Protein AF-G9KEK4-F1 (afdb_monomer_lite)

Secondary structure (DSSP, 8-state):
-HHHHHHHHHSS-TT-----HHHHHHHHHHH----SS-S-SS--HHHHHHHHHHHHHHHGGGHHHHHHHHHHHHTTS-----PPPP--------

Sequence (94 aa):
KVADCICLMALDKPQAVPVDVHMWQIAQRDYSWHPTTSQAKGPSPQANKELGNFFRSLWGPYAGWAQAVLFSADLRQPHRAREPPAKRRRSTDP

Organism: Mustela putorius furo (NCBI:txid9669)

Radius of gyration: 17.53 Å; chains: 1; bounding box: 49×29×49 Å

Structure (mmCIF, N/CA/C/O backbone):
data_AF-G9KEK4-F1
#
_entry.id   AF-G9KEK4-F1
#
loop_
_atom_site.group_PDB
_atom_site.id
_atom_site.type_symbol
_atom_site.label_atom_id
_atom_site.label_alt_id
_atom_site.label_comp_id
_atom_site.label_asym_id
_atom_site.label_entity_id
_atom_site.label_seq_id
_atom_site.pdbx_PDB_ins_code
_atom_site.Cartn_x
_atom_site.Cartn_y
_atom_site.Cartn_z
_atom_site.occupancy
_atom_site.B_iso_or_equiv
_atom_site.auth_seq_id
_atom_site.auth_comp_id
_atom_site.auth_asym_id
_atom_site.auth_atom_id
_atom_site.pdbx_PDB_model_num
ATOM 1 N N . LYS A 1 1 ? 6.734 5.176 1.046 1.00 90.62 1 LYS A N 1
ATOM 2 C CA . LYS A 1 1 ? 5.602 5.434 0.123 1.00 90.62 1 LYS A CA 1
ATOM 3 C C . LYS A 1 1 ? 6.050 5.554 -1.331 1.00 90.62 1 LYS A C 1
ATOM 5 O O . LYS A 1 1 ? 5.839 4.602 -2.057 1.00 90.62 1 LYS A O 1
ATOM 10 N N . VAL A 1 2 ? 6.642 6.673 -1.783 1.00 97.12 2 VAL A N 1
ATOM 11 C CA . VAL A 1 2 ? 6.968 6.848 -3.222 1.00 97.12 2 VAL A CA 1
ATOM 12 C C . VAL A 1 2 ? 7.942 5.774 -3.716 1.00 97.12 2 VAL A C 1
ATOM 14 O O . VAL A 1 2 ? 7.705 5.173 -4.755 1.00 97.12 2 VAL A O 1
ATOM 17 N N . ALA A 1 3 ? 8.971 5.455 -2.928 1.00 97.81 3 ALA A N 1
ATOM 18 C CA . ALA A 1 3 ? 9.870 4.343 -3.236 1.00 97.81 3 ALA A CA 1
ATOM 19 C C . ALA A 1 3 ? 9.122 3.001 -3.374 1.00 97.81 3 ALA A C 1
ATOM 21 O O . ALA A 1 3 ? 9.377 2.258 -4.312 1.00 97.81 3 ALA A O 1
ATOM 22 N N . ASP A 1 4 ? 8.149 2.719 -2.500 1.00 97.12 4 ASP A N 1
ATOM 23 C CA . ASP A 1 4 ? 7.345 1.491 -2.572 1.00 97.12 4 ASP A CA 1
ATOM 24 C C . ASP A 1 4 ? 6.470 1.449 -3.831 1.00 97.12 4 ASP A C 1
ATOM 26 O O . ASP A 1 4 ? 6.334 0.394 -4.439 1.00 97.12 4 ASP A O 1
ATOM 30 N N . CYS A 1 5 ? 5.913 2.592 -4.252 1.00 97.50 5 CYS A N 1
ATOM 31 C CA . CYS A 1 5 ? 5.185 2.714 -5.517 1.00 97.50 5 CYS A CA 1
ATOM 32 C C . CYS A 1 5 ? 6.077 2.345 -6.709 1.00 97.50 5 CYS A C 1
ATOM 34 O O . CYS A 1 5 ? 5.655 1.582 -7.573 1.00 97.50 5 CYS A O 1
ATOM 36 N N . ILE A 1 6 ? 7.310 2.861 -6.738 1.00 98.31 6 ILE A N 1
ATOM 37 C CA . ILE A 1 6 ? 8.284 2.562 -7.797 1.00 98.31 6 ILE A CA 1
ATOM 38 C C . ILE A 1 6 ? 8.639 1.071 -7.777 1.00 98.31 6 ILE A C 1
ATOM 40 O O . ILE A 1 6 ? 8.595 0.415 -8.815 1.00 98.31 6 ILE A O 1
ATOM 44 N N . CYS A 1 7 ? 8.919 0.514 -6.596 1.00 98.19 7 CYS A N 1
ATOM 45 C CA . CYS A 1 7 ? 9.187 -0.913 -6.434 1.00 98.19 7 CYS A CA 1
ATOM 46 C C . CYS A 1 7 ? 8.043 -1.783 -6.979 1.00 98.19 7 CYS A C 1
ATOM 48 O O . CYS A 1 7 ? 8.294 -2.723 -7.732 1.00 98.19 7 CYS A O 1
ATOM 50 N N . LEU A 1 8 ? 6.801 -1.447 -6.620 1.00 97.81 8 LEU A N 1
ATOM 51 C CA . LEU A 1 8 ? 5.608 -2.195 -7.008 1.00 97.81 8 LEU A CA 1
ATOM 52 C C . LEU A 1 8 ? 5.325 -2.125 -8.511 1.00 97.81 8 LEU A C 1
ATOM 54 O O . LEU A 1 8 ? 5.020 -3.144 -9.123 1.00 97.81 8 LEU A O 1
ATOM 58 N N . MET A 1 9 ? 5.384 -0.925 -9.090 1.00 97.69 9 MET A N 1
ATOM 59 C CA . MET A 1 9 ? 4.887 -0.676 -10.447 1.00 97.69 9 MET A CA 1
ATOM 60 C C . MET A 1 9 ? 5.964 -0.768 -11.531 1.00 97.69 9 MET A C 1
ATOM 62 O O . MET A 1 9 ? 5.608 -0.884 -12.698 1.00 97.69 9 MET A O 1
ATOM 66 N N . ALA A 1 10 ? 7.253 -0.687 -11.176 1.00 98.06 10 ALA A N 1
ATOM 67 C CA . ALA A 1 10 ? 8.329 -0.549 -12.161 1.00 98.06 10 ALA A CA 1
ATOM 68 C C . ALA A 1 10 ? 9.575 -1.421 -11.918 1.00 98.06 10 ALA A C 1
ATOM 70 O O . ALA A 1 10 ? 10.437 -1.454 -12.790 1.00 98.06 10 ALA A O 1
ATOM 71 N N . LEU A 1 11 ? 9.714 -2.101 -10.769 1.00 98.38 11 LEU A N 1
ATOM 72 C CA . LEU A 1 11 ? 10.931 -2.867 -10.424 1.00 98.38 11 LEU A CA 1
ATOM 73 C C . LEU A 1 11 ? 10.663 -4.339 -10.059 1.00 98.38 11 LEU A C 1
ATOM 75 O O . LEU A 1 11 ? 11.453 -4.951 -9.331 1.00 98.38 11 LEU A O 1
ATOM 79 N N . ASP A 1 12 ? 9.538 -4.894 -10.514 1.00 98.12 12 ASP A N 1
ATOM 80 C CA . ASP A 1 12 ? 9.141 -6.290 -10.284 1.00 98.12 12 ASP A CA 1
ATOM 81 C C . ASP A 1 12 ? 9.160 -6.698 -8.801 1.00 98.12 12 ASP A C 1
ATOM 83 O O . ASP A 1 12 ? 9.638 -7.775 -8.429 1.00 98.12 12 ASP A O 1
ATOM 87 N N . LYS A 1 13 ? 8.664 -5.817 -7.920 1.00 98.19 13 LYS A N 1
ATOM 88 C CA . LYS A 1 13 ? 8.479 -6.103 -6.486 1.00 98.19 13 LYS A CA 1
ATOM 89 C C . LYS A 1 13 ? 6.986 -6.186 -6.143 1.00 98.19 13 LYS A C 1
ATOM 91 O O . LYS A 1 13 ? 6.467 -5.277 -5.490 1.00 98.19 13 LYS A O 1
ATOM 96 N N . PRO A 1 14 ? 6.273 -7.262 -6.534 1.00 97.88 14 PRO A N 1
ATOM 97 C CA . PRO A 1 14 ? 4.830 -7.393 -6.304 1.00 97.88 14 PRO A CA 1
ATOM 98 C C . PRO A 1 14 ? 4.440 -7.420 -4.815 1.00 97.88 14 PRO A C 1
ATOM 100 O O . PRO A 1 14 ? 3.286 -7.175 -4.468 1.00 97.88 14 PRO A O 1
ATOM 103 N N . GLN A 1 15 ? 5.399 -7.657 -3.918 1.00 98.12 15 GLN A N 1
ATOM 104 C CA . GLN A 1 15 ? 5.213 -7.606 -2.471 1.00 98.12 15 GLN A CA 1
ATOM 105 C C . GLN A 1 15 ? 5.309 -6.188 -1.886 1.00 98.12 15 GLN A C 1
ATOM 107 O O . GLN A 1 15 ? 5.020 -6.005 -0.705 1.00 98.12 15 GLN A O 1
ATOM 112 N N . ALA A 1 16 ? 5.768 -5.187 -2.644 1.00 98.38 16 ALA A N 1
ATOM 113 C CA . ALA A 1 16 ? 5.878 -3.819 -2.146 1.00 98.38 16 ALA A CA 1
ATOM 114 C C . ALA A 1 16 ? 4.479 -3.232 -1.903 1.00 98.38 16 ALA A C 1
ATOM 116 O O . ALA A 1 16 ? 3.641 -3.220 -2.798 1.00 98.38 16 ALA A O 1
ATOM 117 N N . VAL A 1 17 ? 4.225 -2.741 -0.685 1.00 98.25 17 VAL A N 1
ATOM 118 C CA . VAL A 1 17 ? 2.929 -2.170 -0.281 1.00 98.25 17 VAL A CA 1
ATOM 119 C C . VAL A 1 17 ? 3.124 -0.684 0.029 1.00 98.25 17 VAL A C 1
ATOM 121 O O . VAL A 1 17 ? 3.665 -0.354 1.089 1.00 98.25 17 VAL A O 1
ATOM 124 N N . PRO A 1 18 ? 2.708 0.234 -0.862 1.00 97.69 18 PRO A N 1
ATOM 125 C CA . PRO A 1 18 ? 2.807 1.664 -0.611 1.00 97.69 18 PRO A CA 1
ATOM 126 C C . PRO A 1 18 ? 1.822 2.098 0.478 1.00 97.69 18 PRO A C 1
ATOM 128 O O . PRO A 1 18 ? 0.624 2.223 0.246 1.00 97.69 18 PRO A O 1
AT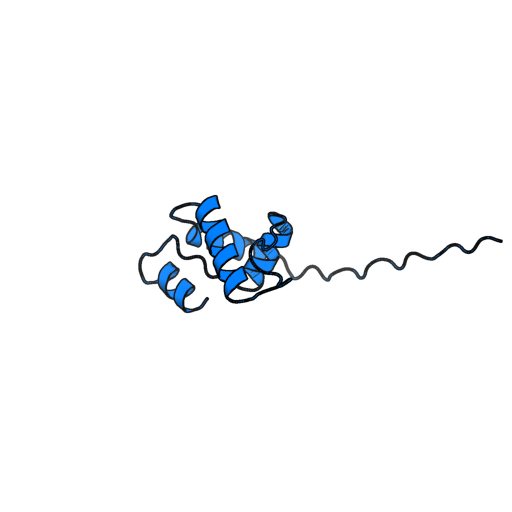OM 131 N N . VAL A 1 19 ? 2.329 2.351 1.685 1.00 96.69 19 VAL A N 1
ATOM 132 C CA . VAL A 1 19 ? 1.484 2.784 2.806 1.00 96.69 19 VAL A CA 1
ATOM 133 C C . VAL A 1 19 ? 1.253 4.292 2.769 1.00 96.69 19 VAL A C 1
ATOM 135 O O . VAL A 1 19 ? 2.199 5.087 2.778 1.00 96.69 19 VAL A O 1
ATOM 138 N N . ASP A 1 20 ? -0.020 4.680 2.758 1.00 93.00 20 ASP A N 1
ATOM 139 C CA . ASP A 1 20 ? -0.494 6.057 2.808 1.00 93.00 20 ASP A CA 1
ATOM 140 C C . ASP A 1 20 ? -1.783 6.207 3.619 1.00 93.00 20 ASP A C 1
ATOM 142 O O . ASP A 1 20 ? -2.269 5.248 4.211 1.00 93.00 20 ASP A O 1
ATOM 146 N N . VAL A 1 21 ? -2.342 7.418 3.655 1.00 91.75 21 VAL A N 1
ATOM 147 C CA . VAL A 1 21 ? -3.556 7.695 4.431 1.00 91.75 21 VAL A CA 1
ATOM 148 C C . VAL A 1 21 ? -4.756 6.832 4.014 1.00 91.75 21 VAL A C 1
ATOM 150 O O . VAL A 1 21 ? -5.526 6.444 4.889 1.00 91.75 21 VAL A O 1
ATOM 153 N N . HIS A 1 22 ? -4.897 6.470 2.734 1.00 91.31 22 HIS A N 1
ATOM 154 C CA . HIS A 1 22 ? -5.974 5.585 2.278 1.00 91.31 22 HIS A CA 1
ATOM 155 C C . HIS A 1 22 ? -5.762 4.169 2.803 1.00 91.31 22 HIS A C 1
ATOM 157 O O . HIS A 1 22 ? -6.681 3.570 3.356 1.00 91.31 22 HIS A O 1
ATOM 163 N N . MET A 1 23 ? -4.528 3.665 2.745 1.00 94.12 23 MET A N 1
ATOM 164 C CA . M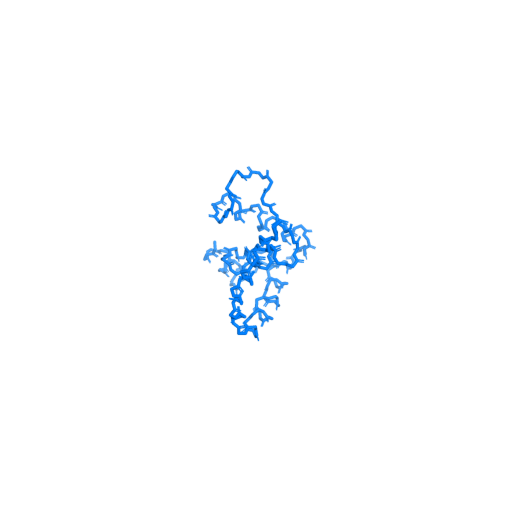ET A 1 23 ? -4.205 2.369 3.342 1.00 94.12 23 MET A CA 1
ATOM 165 C C . MET A 1 23 ? -4.452 2.333 4.849 1.00 94.12 23 MET A C 1
ATOM 167 O O . MET A 1 23 ? -4.932 1.326 5.362 1.00 94.12 23 MET A O 1
ATOM 171 N N . TRP A 1 24 ? -4.194 3.431 5.558 1.00 94.56 24 TRP A N 1
ATOM 172 C CA . TRP A 1 24 ? -4.536 3.558 6.976 1.00 94.56 24 TRP A CA 1
ATOM 173 C C . TRP A 1 24 ? -6.041 3.540 7.242 1.00 94.56 24 TRP A C 1
ATOM 175 O O . TRP A 1 24 ? -6.481 2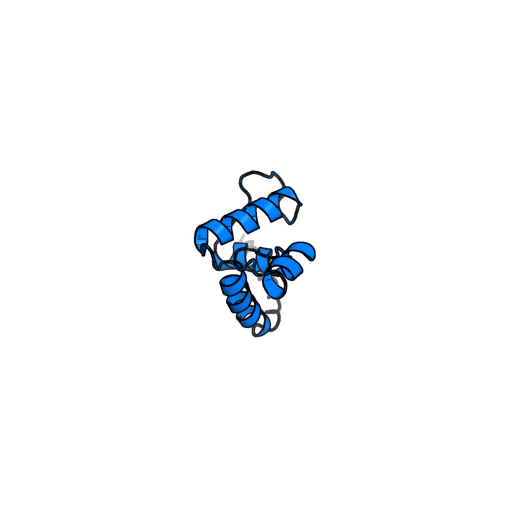.983 8.249 1.00 94.56 24 TRP A O 1
ATOM 185 N N . GLN A 1 25 ? -6.833 4.166 6.372 1.00 92.75 25 GLN A N 1
ATOM 186 C CA . GLN A 1 25 ? -8.290 4.164 6.482 1.00 92.75 25 GLN A CA 1
ATOM 187 C C . GLN A 1 25 ? -8.850 2.764 6.231 1.00 92.75 25 GLN A C 1
ATOM 189 O O . GLN A 1 25 ? -9.629 2.282 7.046 1.00 92.75 25 GLN A O 1
ATOM 194 N N . ILE A 1 26 ? -8.395 2.094 5.170 1.00 93.75 26 ILE A N 1
ATOM 195 C CA . ILE A 1 26 ? -8.772 0.714 4.837 1.00 93.75 26 ILE A CA 1
ATOM 196 C C . ILE A 1 26 ? -8.399 -0.235 5.981 1.00 93.75 26 ILE A C 1
ATOM 198 O O . ILE A 1 26 ? -9.234 -1.008 6.439 1.00 93.75 26 ILE A O 1
ATOM 202 N N . ALA A 1 27 ? -7.175 -0.140 6.505 1.00 95.31 27 ALA A N 1
ATOM 203 C CA . ALA A 1 27 ? -6.704 -0.993 7.595 1.00 95.31 27 ALA A CA 1
ATOM 204 C C . ALA A 1 27 ? -7.585 -0.893 8.851 1.00 95.31 27 ALA A C 1
ATOM 206 O O . ALA A 1 27 ? -7.962 -1.905 9.435 1.00 95.31 27 ALA A O 1
ATOM 207 N N . GLN A 1 28 ? -7.956 0.322 9.254 1.00 93.69 28 GLN A N 1
ATOM 208 C CA . GLN A 1 28 ? -8.803 0.522 10.431 1.00 93.69 28 GLN A CA 1
ATOM 209 C C . GLN A 1 28 ? -10.268 0.155 1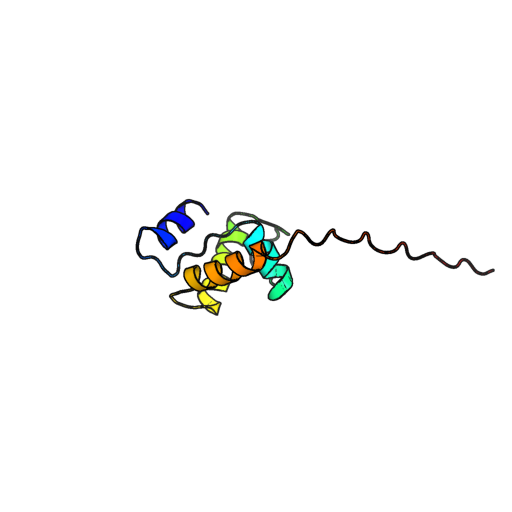0.163 1.00 93.69 28 GLN A C 1
ATOM 211 O O . GLN A 1 28 ? -10.904 -0.467 11.010 1.00 93.69 28 GLN A O 1
ATOM 216 N N . ARG A 1 29 ? -10.806 0.537 8.998 1.00 93.69 29 ARG A N 1
ATOM 217 C CA . ARG A 1 29 ? -12.216 0.337 8.634 1.00 93.69 29 ARG A CA 1
ATOM 218 C C . ARG A 1 29 ? -12.544 -1.135 8.396 1.00 93.69 29 ARG A C 1
ATOM 220 O O . ARG A 1 29 ? -13.541 -1.613 8.924 1.00 93.69 29 ARG A O 1
ATOM 227 N N . ASP A 1 30 ? -11.707 -1.824 7.625 1.00 95.12 30 ASP A N 1
ATOM 228 C CA . ASP A 1 30 ? -12.034 -3.142 7.069 1.00 95.12 30 ASP A CA 1
ATOM 229 C C . ASP A 1 30 ? -11.331 -4.285 7.812 1.00 95.12 30 ASP A C 1
ATOM 231 O O . ASP A 1 30 ? -11.806 -5.417 7.786 1.00 95.12 30 ASP A O 1
ATOM 235 N N . TYR A 1 31 ? -10.221 -3.994 8.502 1.00 95.56 31 TYR A N 1
ATOM 236 C CA . TYR A 1 31 ? -9.421 -5.000 9.213 1.00 95.56 31 TYR A CA 1
ATOM 237 C C . TYR A 1 31 ? -9.330 -4.757 10.722 1.00 95.56 31 TYR A C 1
ATOM 239 O O . TYR A 1 31 ? -8.677 -5.534 11.414 1.00 95.56 31 TYR A O 1
ATOM 247 N N . SER A 1 32 ? -9.943 -3.678 11.233 1.00 94.81 32 SER A N 1
ATOM 248 C CA . SER A 1 32 ? -9.818 -3.249 12.638 1.00 94.81 32 SER A CA 1
ATOM 249 C C . SER A 1 32 ? -8.361 -3.221 13.118 1.00 94.81 32 SER A C 1
ATOM 251 O O . SER A 1 32 ? -8.050 -3.545 14.263 1.00 94.81 32 SER A O 1
ATOM 253 N N . TRP A 1 33 ? -7.446 -2.877 12.209 1.00 94.94 33 TRP A N 1
ATOM 254 C CA . TRP A 1 33 ? -6.020 -2.913 12.479 1.00 94.94 33 TRP A CA 1
ATOM 255 C C . TRP A 1 33 ? -5.591 -1.696 13.301 1.00 94.94 33 TRP A C 1
ATOM 257 O O . TRP A 1 33 ? -5.980 -0.560 13.012 1.00 94.94 33 TRP A O 1
ATOM 267 N N . HIS A 1 34 ? -4.719 -1.937 14.279 1.00 92.25 34 HIS A N 1
ATOM 268 C CA . HIS A 1 34 ? -4.084 -0.912 15.098 1.00 92.25 34 HIS A CA 1
ATOM 269 C C . HIS A 1 34 ? -2.586 -1.218 15.250 1.00 92.25 34 HIS A C 1
ATOM 271 O O . HIS A 1 34 ? -2.223 -2.393 15.348 1.00 92.25 34 HIS A O 1
ATOM 277 N N . PRO A 1 35 ? -1.714 -0.192 15.286 1.00 91.44 35 PRO A N 1
ATOM 278 C CA . PRO A 1 35 ? -0.289 -0.404 15.496 1.00 91.44 35 PRO A CA 1
ATOM 279 C C . PRO A 1 35 ? -0.037 -0.997 16.883 1.00 91.44 35 PRO A C 1
ATOM 281 O O . PRO A 1 35 ? -0.566 -0.520 17.885 1.00 91.44 35 PRO A O 1
ATOM 284 N N . THR A 1 36 ? 0.798 -2.028 16.929 1.00 87.75 36 THR A N 1
ATOM 285 C CA . THR A 1 36 ? 1.173 -2.742 18.156 1.00 87.75 36 THR A CA 1
ATOM 286 C C . THR A 1 36 ? 2.541 -2.313 18.672 1.00 87.75 36 THR A C 1
ATOM 288 O O . THR A 1 36 ? 2.783 -2.325 19.877 1.00 87.75 36 THR A O 1
ATOM 291 N N . THR A 1 37 ? 3.440 -1.890 17.777 1.00 79.94 37 THR A N 1
ATOM 292 C CA . THR A 1 37 ? 4.827 -1.547 18.135 1.00 79.94 37 THR A CA 1
ATOM 293 C C . THR A 1 37 ? 5.054 -0.058 18.373 1.00 79.94 37 THR A C 1
ATOM 295 O O . THR A 1 37 ? 6.099 0.334 18.892 1.00 79.94 37 THR A O 1
ATOM 298 N N . SER A 1 38 ? 4.093 0.788 17.997 1.00 75.62 38 SER A N 1
ATOM 299 C CA . SER A 1 38 ? 4.187 2.239 18.127 1.00 75.62 38 SER A CA 1
ATOM 300 C C . SER A 1 38 ? 3.091 2.773 19.044 1.00 75.62 38 SER A C 1
ATOM 302 O O . SER A 1 38 ? 1.923 2.452 18.871 1.00 75.62 38 SER A O 1
ATOM 304 N N . GLN A 1 39 ? 3.458 3.669 19.964 1.00 73.62 39 GLN A N 1
ATOM 305 C CA . GLN A 1 39 ? 2.499 4.458 20.754 1.00 73.62 39 GLN A CA 1
ATOM 306 C C . GLN A 1 39 ? 1.752 5.502 19.894 1.00 73.62 39 GLN A C 1
ATOM 308 O O . GLN A 1 39 ? 0.840 6.180 20.371 1.00 73.62 39 GLN A O 1
ATOM 313 N N . ALA A 1 40 ? 2.145 5.671 18.625 1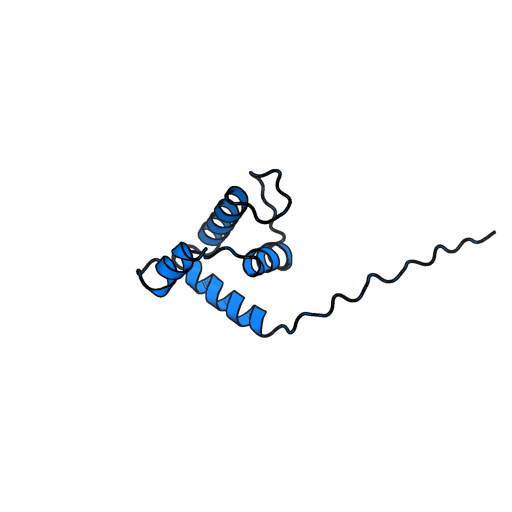.00 71.62 40 ALA A N 1
ATOM 314 C CA . ALA A 1 40 ? 1.507 6.601 17.709 1.00 71.62 40 ALA A CA 1
ATOM 315 C C . ALA A 1 40 ? 0.106 6.107 17.316 1.00 71.62 40 ALA A C 1
ATOM 317 O O . ALA A 1 40 ? -0.054 5.040 16.731 1.00 71.62 40 ALA A O 1
ATOM 318 N N . LYS A 1 41 ? -0.911 6.940 17.552 1.00 74.44 41 LYS A N 1
ATOM 319 C CA . LYS A 1 41 ? -2.311 6.681 17.164 1.00 74.44 41 LYS A CA 1
ATOM 320 C C . LYS A 1 41 ? -2.604 6.964 15.679 1.00 74.44 41 LYS A C 1
ATOM 322 O O . LYS A 1 41 ? -3.761 7.116 15.300 1.00 74.44 41 LYS A O 1
ATOM 327 N N . GLY A 1 42 ? -1.574 7.097 14.844 1.00 82.00 42 GLY A N 1
ATOM 328 C CA . GLY A 1 42 ? -1.710 7.501 13.445 1.00 82.00 42 GLY A CA 1
ATOM 329 C C . GLY A 1 42 ? -0.433 7.293 12.625 1.00 82.00 42 GLY A C 1
ATOM 330 O O . GLY A 1 42 ? 0.528 6.707 13.134 1.00 82.00 42 GLY A O 1
ATOM 331 N N . PRO A 1 43 ? -0.409 7.773 11.365 1.00 89.88 43 PRO A N 1
ATOM 332 C CA . PRO A 1 43 ? 0.699 7.541 10.444 1.00 89.88 43 PRO A CA 1
ATOM 333 C C . PRO A 1 43 ? 2.037 8.039 10.995 1.00 89.88 43 PRO A C 1
ATOM 335 O O . PRO A 1 43 ? 2.233 9.228 11.233 1.00 89.88 43 PRO A O 1
ATOM 338 N N . SER A 1 44 ? 2.980 7.116 11.159 1.00 93.44 44 SER A N 1
ATOM 339 C CA . SER A 1 44 ? 4.366 7.380 11.548 1.00 93.44 44 SER A CA 1
ATOM 340 C C . 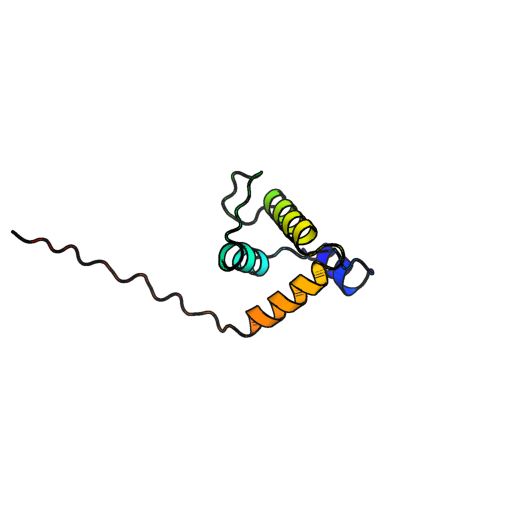SER A 1 44 ? 5.290 6.456 10.753 1.00 93.44 44 SER A C 1
ATOM 342 O O . SER A 1 44 ? 4.828 5.420 10.272 1.00 93.44 44 SER A O 1
ATOM 344 N N . PRO A 1 45 ? 6.591 6.760 10.593 1.00 92.81 45 PRO A N 1
ATOM 345 C CA . PRO A 1 45 ? 7.495 5.885 9.845 1.00 92.81 45 PRO A CA 1
ATOM 346 C C . PRO A 1 45 ? 7.490 4.433 10.349 1.00 92.81 45 PRO A C 1
ATOM 348 O O . PRO A 1 45 ? 7.438 3.498 9.549 1.00 92.81 45 PRO A O 1
ATOM 351 N N . GLN A 1 46 ? 7.470 4.242 11.672 1.00 93.50 46 GLN A N 1
ATOM 352 C CA . GLN A 1 46 ? 7.442 2.919 12.292 1.00 93.50 46 GLN A CA 1
ATOM 353 C C . GLN A 1 46 ? 6.100 2.214 12.077 1.00 93.50 46 GLN A C 1
ATOM 355 O O . GLN A 1 46 ? 6.081 1.073 11.618 1.00 93.50 46 GLN A O 1
ATOM 360 N N . ALA A 1 47 ? 4.985 2.901 12.332 1.00 94.50 47 ALA A N 1
ATOM 361 C CA . ALA A 1 47 ? 3.663 2.307 12.169 1.00 94.50 47 ALA A CA 1
ATOM 362 C C . ALA A 1 47 ? 3.330 2.032 10.691 1.00 94.50 47 ALA A C 1
ATOM 364 O O . ALA A 1 47 ? 2.705 1.025 10.378 1.00 94.50 47 ALA A O 1
ATOM 365 N N . ASN A 1 48 ? 3.818 2.859 9.761 1.00 95.75 48 ASN A N 1
ATOM 366 C CA . ASN A 1 48 ? 3.697 2.613 8.322 1.00 95.75 48 ASN A CA 1
ATOM 367 C C . ASN A 1 48 ? 4.452 1.344 7.910 1.00 95.75 48 ASN A C 1
ATOM 369 O O . ASN A 1 48 ? 3.945 0.549 7.123 1.00 95.75 48 ASN A O 1
ATOM 373 N N . LYS A 1 49 ? 5.662 1.137 8.447 1.00 95.94 49 LYS A N 1
ATOM 374 C CA . LYS A 1 49 ? 6.439 -0.082 8.194 1.00 95.94 49 LYS A CA 1
ATOM 375 C C . LYS A 1 49 ? 5.730 -1.313 8.758 1.00 95.94 49 LYS A C 1
ATOM 377 O O . LYS A 1 49 ? 5.670 -2.336 8.079 1.00 95.94 49 LYS A O 1
ATOM 382 N N . GLU A 1 50 ? 5.180 -1.205 9.966 1.00 96.25 50 GLU A N 1
ATOM 383 C CA . GLU A 1 50 ? 4.384 -2.260 10.597 1.00 96.25 50 GLU A CA 1
ATOM 384 C C . GLU A 1 50 ? 3.143 -2.603 9.764 1.00 96.25 50 GLU A C 1
ATOM 386 O O . GLU A 1 50 ? 2.924 -3.770 9.451 1.00 96.25 50 GLU A O 1
ATOM 391 N N . LEU A 1 51 ? 2.392 -1.597 9.315 1.00 96.62 51 LEU A N 1
ATOM 392 C CA . LEU A 1 51 ? 1.209 -1.793 8.480 1.00 96.62 51 LEU A CA 1
ATOM 393 C C . LEU A 1 51 ? 1.550 -2.463 7.140 1.00 96.62 51 LEU A C 1
ATOM 395 O O . LEU A 1 51 ? 0.870 -3.388 6.699 1.00 96.62 51 LEU A O 1
ATOM 399 N N . GLY A 1 52 ? 2.643 -2.040 6.503 1.00 97.38 52 GLY A N 1
ATOM 400 C CA . GLY A 1 52 ? 3.128 -2.678 5.280 1.00 97.38 52 GLY A CA 1
ATOM 401 C C . GLY A 1 52 ? 3.554 -4.134 5.504 1.00 97.38 52 GLY A C 1
ATOM 402 O O . GLY A 1 52 ? 3.330 -4.977 4.637 1.00 97.38 52 GLY A O 1
ATOM 403 N N . ASN A 1 53 ? 4.144 -4.450 6.665 1.00 97.81 53 ASN A N 1
ATOM 404 C CA . ASN A 1 53 ? 4.449 -5.831 7.052 1.00 97.81 53 ASN A CA 1
ATOM 405 C C . ASN A 1 53 ? 3.167 -6.644 7.263 1.00 97.81 53 ASN A C 1
ATOM 407 O O . ASN A 1 53 ? 3.089 -7.759 6.762 1.00 97.81 53 ASN A O 1
ATOM 411 N N . PHE A 1 54 ? 2.170 -6.086 7.955 1.00 97.81 54 PHE A N 1
ATOM 412 C CA . PHE A 1 54 ? 0.881 -6.736 8.191 1.00 97.81 54 PHE A CA 1
ATOM 413 C C . PHE A 1 54 ? 0.229 -7.183 6.877 1.00 97.81 54 PHE A C 1
ATOM 415 O O . PHE A 1 54 ? -0.087 -8.361 6.719 1.00 97.81 54 PHE A O 1
ATOM 422 N N . PHE A 1 55 ? 0.118 -6.285 5.895 1.00 98.31 55 PHE A N 1
ATOM 423 C CA . PHE A 1 55 ? -0.476 -6.627 4.601 1.00 98.31 55 PHE A CA 1
ATOM 424 C C . PHE A 1 55 ? 0.365 -7.605 3.778 1.00 98.31 55 PHE A C 1
ATOM 426 O O . PHE A 1 55 ? -0.194 -8.466 3.102 1.00 98.31 55 PHE A O 1
ATOM 433 N N . ARG A 1 56 ? 1.700 -7.538 3.867 1.00 98.50 56 ARG A N 1
ATOM 434 C CA . ARG A 1 56 ? 2.576 -8.554 3.261 1.00 98.50 56 ARG A CA 1
ATOM 435 C C . ARG A 1 56 ? 2.371 -9.937 3.871 1.00 98.50 56 ARG A C 1
ATOM 437 O O . ARG A 1 56 ? 2.333 -10.912 3.131 1.00 98.50 56 ARG A O 1
ATOM 444 N N . SER A 1 57 ? 2.212 -10.024 5.189 1.00 98.12 57 SER A N 1
ATOM 445 C CA . SER A 1 57 ? 1.914 -11.290 5.864 1.00 98.12 57 SER A CA 1
ATOM 446 C C . SER A 1 57 ? 0.519 -11.813 5.518 1.00 98.12 57 SER A C 1
ATOM 448 O O . SER A 1 57 ? 0.340 -13.020 5.398 1.00 98.12 57 SER A O 1
ATOM 450 N N . LEU A 1 58 ? -0.457 -10.919 5.331 1.00 98.12 58 LEU A N 1
ATOM 451 C CA . LEU A 1 58 ? -1.843 -11.279 5.026 1.00 98.12 58 LEU A CA 1
ATOM 452 C C . LEU A 1 58 ? -2.042 -11.741 3.574 1.00 98.12 58 LEU A C 1
ATOM 454 O O . LEU A 1 58 ? -2.713 -12.739 3.333 1.00 98.12 58 LEU A O 1
ATOM 458 N N . TRP A 1 59 ? -1.494 -11.006 2.604 1.00 98.25 59 TRP A N 1
ATOM 459 C CA . TRP A 1 59 ? -1.729 -11.240 1.171 1.00 98.25 59 TRP A CA 1
ATOM 460 C C . TRP A 1 59 ? -0.578 -11.962 0.462 1.00 98.25 59 TRP A C 1
ATOM 462 O O . TRP A 1 59 ? -0.712 -12.361 -0.694 1.00 98.25 59 TRP A O 1
ATOM 472 N N . GLY A 1 60 ? 0.559 -12.141 1.135 1.00 97.81 60 GLY A N 1
ATOM 473 C CA . GLY A 1 60 ? 1.690 -12.897 0.613 1.00 97.81 60 GLY A CA 1
ATOM 474 C C . GLY A 1 60 ? 2.494 -12.160 -0.473 1.00 97.81 60 GLY A C 1
ATOM 475 O O . GLY A 1 60 ? 2.580 -10.928 -0.469 1.00 97.81 60 GLY A O 1
ATOM 476 N N . PRO A 1 61 ? 3.126 -12.895 -1.413 1.00 98.19 61 PRO A N 1
ATOM 477 C CA . PRO A 1 61 ? 4.088 -12.334 -2.371 1.00 98.19 61 PRO A CA 1
ATOM 478 C C . PRO A 1 61 ? 3.528 -11.268 -3.323 1.00 98.19 61 PRO A C 1
ATOM 480 O O . PRO A 1 61 ? 4.299 -10.491 -3.874 1.00 98.19 61 PRO A O 1
ATOM 483 N N . TYR A 1 62 ? 2.206 -11.215 -3.497 1.00 98.25 62 TYR A N 1
ATOM 484 C CA . TYR A 1 62 ? 1.514 -10.273 -4.384 1.00 98.25 62 TYR A CA 1
ATOM 485 C C . TYR A 1 62 ? 0.721 -9.209 -3.611 1.00 98.25 62 TYR A C 1
ATOM 487 O O . TYR A 1 62 ? -0.250 -8.648 -4.118 1.00 98.25 62 TYR A O 1
ATOM 495 N N . ALA A 1 63 ? 1.120 -8.916 -2.370 1.00 98.56 63 ALA A N 1
ATOM 496 C CA . ALA A 1 63 ? 0.424 -7.967 -1.506 1.00 98.56 63 ALA A CA 1
ATOM 497 C C . ALA A 1 63 ? 0.221 -6.574 -2.129 1.00 98.56 63 ALA A C 1
ATOM 499 O O . ALA A 1 63 ? -0.820 -5.956 -1.920 1.00 98.56 63 ALA A O 1
ATOM 500 N N . GLY A 1 64 ? 1.166 -6.080 -2.929 1.00 98.31 64 GLY A N 1
ATOM 501 C CA . GLY A 1 64 ? 1.002 -4.812 -3.636 1.00 98.31 64 GLY A CA 1
ATOM 502 C C . GLY A 1 64 ? -0.084 -4.857 -4.716 1.00 98.31 64 GLY A C 1
ATOM 503 O O . GLY A 1 64 ? -0.776 -3.868 -4.943 1.00 98.31 64 GLY A O 1
ATOM 504 N N . TRP A 1 65 ? -0.314 -6.012 -5.345 1.00 98.25 65 TRP A N 1
ATOM 505 C CA . TRP A 1 65 ? -1.401 -6.174 -6.319 1.00 98.25 65 TRP A CA 1
ATOM 506 C C . TRP A 1 65 ? -2.762 -6.244 -5.627 1.00 98.25 65 TRP A C 1
ATOM 508 O O . TRP A 1 65 ? -3.712 -5.600 -6.068 1.00 98.25 65 TRP A O 1
ATOM 518 N N . ALA A 1 66 ? -2.851 -6.952 -4.497 1.00 98.00 66 ALA A N 1
ATOM 519 C CA . ALA A 1 66 ? -4.051 -6.942 -3.660 1.00 98.00 66 ALA A CA 1
ATOM 520 C C . ALA A 1 66 ? -4.385 -5.518 -3.175 1.00 98.00 66 ALA A C 1
ATOM 522 O O . ALA A 1 66 ? -5.540 -5.089 -3.236 1.00 98.00 66 ALA A O 1
ATOM 523 N N . GLN A 1 67 ? -3.363 -4.746 -2.789 1.00 97.56 67 GLN A N 1
ATOM 524 C CA . GLN A 1 67 ? -3.511 -3.333 -2.448 1.00 97.56 67 GLN A CA 1
ATOM 525 C C . GLN A 1 67 ? -4.106 -2.516 -3.604 1.00 97.56 67 GLN A C 1
ATOM 527 O O . GLN A 1 67 ? -5.000 -1.703 -3.365 1.00 97.56 67 GLN A O 1
ATOM 532 N N . ALA A 1 68 ? -3.671 -2.743 -4.847 1.00 95.62 68 ALA A N 1
ATOM 533 C CA . ALA A 1 68 ? -4.205 -2.040 -6.015 1.00 95.62 68 ALA A CA 1
ATOM 534 C C . ALA A 1 68 ? -5.704 -2.321 -6.244 1.00 95.62 68 ALA A C 1
ATOM 536 O O . ALA A 1 68 ? -6.459 -1.412 -6.607 1.00 95.62 68 ALA A O 1
ATOM 537 N N . VAL A 1 69 ? -6.165 -3.549 -5.975 1.00 95.88 69 VAL A N 1
ATOM 538 C CA . VAL A 1 69 ? -7.593 -3.911 -6.052 1.00 95.88 69 VAL A CA 1
ATOM 539 C C . VAL A 1 69 ? -8.408 -3.142 -5.011 1.00 95.88 69 VAL A C 1
ATOM 541 O O . VAL A 1 69 ? -9.432 -2.545 -5.354 1.00 95.88 69 VAL A O 1
ATOM 544 N N . LEU A 1 70 ? -7.940 -3.099 -3.759 1.00 93.00 70 LEU A N 1
ATOM 545 C CA . LEU A 1 70 ? -8.615 -2.358 -2.688 1.00 93.00 70 LEU A CA 1
ATOM 546 C C . LEU A 1 70 ? -8.618 -0.852 -2.942 1.00 93.00 70 LEU A C 1
ATOM 548 O O . LEU A 1 70 ? -9.652 -0.211 -2.781 1.00 93.00 70 LEU A O 1
ATOM 552 N N . PHE A 1 71 ? -7.501 -0.294 -3.408 1.00 90.75 71 PHE A N 1
ATOM 553 C CA . PHE A 1 71 ? -7.422 1.114 -3.792 1.00 90.75 71 PHE A CA 1
ATOM 554 C C . PHE A 1 71 ? -8.434 1.455 -4.892 1.00 90.75 71 PHE A C 1
ATOM 556 O O . PHE A 1 71 ? -9.192 2.415 -4.770 1.00 90.75 71 PHE A O 1
ATOM 563 N N . SER A 1 72 ? -8.522 0.619 -5.930 1.00 91.31 72 SER A N 1
ATOM 564 C CA . SER A 1 72 ? -9.498 0.791 -7.012 1.00 91.31 72 SER A CA 1
ATOM 565 C C . SER A 1 72 ? -10.945 0.730 -6.510 1.00 91.31 72 SER A C 1
ATOM 567 O O . SER A 1 72 ? -11.814 1.421 -7.043 1.00 91.31 72 SER A O 1
ATOM 569 N N . ALA A 1 73 ? -11.224 -0.099 -5.499 1.00 89.50 73 ALA A N 1
ATOM 570 C CA . ALA A 1 73 ? -12.535 -0.173 -4.860 1.00 89.50 73 ALA A CA 1
ATOM 571 C C . ALA A 1 73 ? -12.851 1.063 -4.008 1.00 89.50 73 ALA A C 1
ATOM 573 O O . ALA A 1 73 ? -13.986 1.538 -4.038 1.00 89.50 73 ALA A O 1
ATOM 574 N N . ASP A 1 74 ? -11.857 1.608 -3.307 1.00 83.88 74 ASP A N 1
ATOM 575 C CA . ASP A 1 74 ? -12.017 2.773 -2.433 1.00 83.88 74 ASP A CA 1
ATOM 576 C C . ASP A 1 74 ? -12.252 4.068 -3.230 1.00 83.88 74 ASP A C 1
ATOM 578 O O . ASP A 1 74 ? -13.077 4.885 -2.834 1.00 83.88 74 ASP A O 1
ATOM 582 N N . LEU A 1 75 ? -11.652 4.211 -4.422 1.00 82.12 75 LEU A N 1
ATOM 583 C CA . LEU A 1 75 ? -11.913 5.347 -5.326 1.00 82.12 75 LEU A CA 1
ATOM 584 C C . LEU A 1 75 ? -13.388 5.478 -5.744 1.00 82.12 75 LEU A C 1
ATOM 586 O O . LEU A 1 75 ? -13.842 6.570 -6.080 1.00 82.12 75 LEU A O 1
ATOM 590 N N . ARG A 1 76 ? -14.144 4.373 -5.741 1.00 72.00 76 ARG A N 1
ATOM 591 C CA . ARG A 1 76 ? -15.572 4.355 -6.104 1.00 72.00 76 ARG A CA 1
ATOM 592 C C . ARG A 1 76 ? -16.497 4.725 -4.946 1.00 72.00 76 ARG A C 1
ATOM 594 O O . ARG A 1 76 ? -17.700 4.838 -5.160 1.00 72.00 76 ARG A O 1
ATOM 601 N N . GLN A 1 77 ? -15.965 4.901 -3.738 1.00 66.00 77 GLN A N 1
ATOM 602 C CA . GLN A 1 77 ? -16.712 5.398 -2.589 1.00 66.00 77 GLN A CA 1
ATOM 603 C C . GLN A 1 77 ? -16.542 6.926 -2.555 1.00 66.00 77 GLN A C 1
ATOM 605 O O . GLN A 1 77 ? -15.541 7.405 -2.016 1.00 66.00 77 GLN A O 1
ATOM 610 N N . PRO A 1 78 ? -17.469 7.731 -3.121 1.00 56.00 78 PRO A N 1
ATOM 611 C CA . PRO A 1 78 ? -17.457 9.166 -2.861 1.00 56.00 78 PRO A CA 1
ATOM 612 C C . PRO A 1 78 ? -17.469 9.343 -1.348 1.00 56.00 78 PRO A C 1
ATOM 614 O O . PRO A 1 78 ? -18.251 8.672 -0.672 1.00 56.00 78 PRO A O 1
ATOM 617 N N . HIS A 1 79 ? -16.552 10.174 -0.841 1.00 58.16 79 HIS A N 1
ATOM 618 C CA . HIS A 1 79 ? -16.341 10.459 0.576 1.00 58.16 79 HIS A CA 1
ATOM 619 C C . HIS A 1 79 ? -17.703 10.482 1.271 1.00 58.16 79 HIS A C 1
ATOM 621 O O . HIS A 1 79 ? -18.452 11.443 1.095 1.00 58.16 79 HIS A O 1
ATOM 627 N N . ARG A 1 80 ? -18.081 9.394 1.966 1.00 53.72 80 ARG A N 1
ATOM 628 C CA . ARG A 1 80 ? -19.329 9.373 2.729 1.00 53.72 80 ARG A CA 1
ATOM 629 C C . ARG A 1 80 ? -19.184 10.545 3.672 1.00 53.72 80 ARG A C 1
ATOM 631 O O . ARG A 1 80 ? -18.323 10.498 4.553 1.00 53.72 80 ARG A O 1
ATOM 638 N N . ALA A 1 81 ? -19.939 11.614 3.418 1.00 50.28 81 ALA A N 1
ATOM 639 C CA . ALA A 1 81 ? -20.029 12.737 4.322 1.00 50.28 81 ALA A CA 1
ATOM 640 C C . ALA A 1 81 ? -20.282 12.106 5.685 1.00 50.28 81 ALA A C 1
ATOM 642 O O . ALA A 1 81 ? -21.271 11.395 5.859 1.00 50.28 81 ALA A O 1
ATOM 643 N N . ARG A 1 82 ? -19.302 12.214 6.587 1.00 51.47 82 ARG A N 1
ATOM 644 C CA . ARG A 1 82 ? -19.449 11.717 7.948 1.00 51.47 82 ARG A CA 1
ATOM 645 C C . ARG A 1 82 ? -20.672 12.437 8.488 1.00 51.47 82 ARG A C 1
ATOM 647 O O . ARG A 1 82 ? -20.581 13.635 8.751 1.00 51.47 82 ARG A O 1
ATOM 654 N N . GLU A 1 83 ? -21.810 11.754 8.576 1.00 50.91 83 GLU A N 1
ATOM 655 C CA . GLU A 1 83 ? -22.962 12.334 9.245 1.00 50.91 83 GLU A CA 1
ATOM 656 C C . GLU A 1 83 ? -22.499 12.701 10.657 1.00 50.91 83 GLU A C 1
ATOM 658 O O . GLU A 1 83 ? -21.881 11.870 11.339 1.00 50.91 83 GLU A O 1
ATOM 663 N N . PRO A 1 84 ? -22.678 13.963 11.081 1.00 52.00 84 PRO A N 1
ATOM 664 C CA . PRO A 1 84 ? -22.264 14.365 12.408 1.00 52.00 84 PRO A CA 1
ATOM 665 C C . PRO A 1 84 ? -23.010 13.494 13.426 1.00 52.00 84 PRO A C 1
ATOM 667 O O . PRO A 1 84 ? -24.203 13.234 13.247 1.00 52.00 84 PRO A O 1
ATOM 670 N N . PRO A 1 85 ? -22.336 13.027 14.492 1.00 58.47 85 PRO A N 1
ATOM 671 C CA . PRO A 1 85 ? -22.969 12.163 15.475 1.00 58.47 85 PRO A CA 1
ATOM 672 C C . PRO A 1 85 ? -24.205 12.866 16.038 1.00 58.47 85 PRO A C 1
ATOM 674 O O . PRO A 1 85 ? -24.125 14.012 16.494 1.00 58.47 85 PRO A O 1
ATOM 677 N N . ALA A 1 86 ? -25.353 12.186 15.981 1.00 62.31 86 ALA A N 1
ATOM 678 C CA . ALA A 1 86 ? -26.610 12.703 16.499 1.00 62.31 86 ALA A CA 1
ATOM 679 C C . ALA A 1 86 ? -26.412 13.147 17.957 1.00 62.31 86 ALA A C 1
ATOM 681 O O . ALA A 1 86 ? -26.038 12.350 18.822 1.00 62.31 86 ALA A O 1
ATOM 682 N N . LYS A 1 87 ? -26.629 14.441 18.232 1.00 54.88 87 LYS A N 1
ATOM 683 C CA . LYS A 1 87 ? -26.558 14.994 19.588 1.00 54.88 87 LYS A CA 1
ATOM 684 C C . LYS A 1 87 ? -27.582 14.262 20.454 1.00 54.88 87 LYS A C 1
ATOM 686 O O . LYS A 1 87 ? -28.782 14.501 20.340 1.00 54.88 87 LYS A O 1
ATOM 691 N N . ARG A 1 88 ? -27.102 13.381 21.332 1.00 58.38 88 ARG A N 1
ATOM 692 C CA . ARG A 1 88 ? -27.911 12.710 22.352 1.00 58.38 88 ARG A CA 1
ATOM 693 C C . ARG A 1 88 ? -28.475 13.792 23.280 1.00 58.38 88 ARG A C 1
ATOM 695 O O . ARG A 1 88 ? -27.751 14.320 24.122 1.00 58.38 88 ARG A O 1
ATOM 702 N N . ARG A 1 89 ? -29.743 14.180 23.088 1.00 56.84 89 ARG A N 1
ATOM 703 C CA . ARG A 1 89 ? -30.467 15.036 24.038 1.00 56.84 89 ARG A CA 1
ATOM 704 C C . ARG A 1 89 ? -30.473 14.305 25.382 1.00 56.84 89 ARG A C 1
ATOM 706 O O . ARG A 1 89 ? -31.016 13.209 25.474 1.00 56.84 89 ARG A O 1
ATOM 713 N N . ARG A 1 90 ? -29.830 14.880 26.404 1.00 52.34 90 ARG A N 1
ATOM 714 C CA . ARG A 1 90 ? -30.067 14.467 27.793 1.00 52.34 90 ARG A CA 1
ATOM 715 C C . ARG A 1 90 ? -31.513 14.833 28.108 1.00 52.34 90 ARG A C 1
ATOM 717 O O . ARG A 1 90 ? -31.836 16.017 28.120 1.00 52.34 90 ARG A O 1
ATOM 724 N N . SER A 1 91 ? -32.362 13.834 28.316 1.00 52.72 91 SER A N 1
ATOM 725 C CA . SER A 1 91 ? -33.617 14.011 29.037 1.00 52.72 91 SER A CA 1
ATOM 726 C C . SER A 1 91 ? -33.253 14.318 30.487 1.00 52.72 91 SER A C 1
ATOM 728 O O . SER A 1 91 ? -32.806 13.450 31.233 1.00 52.72 91 SER A O 1
ATOM 730 N N . THR A 1 92 ? -33.319 15.592 30.847 1.00 56.91 92 THR A N 1
ATOM 731 C CA . THR A 1 92 ? -33.520 15.996 32.235 1.00 56.91 92 THR A CA 1
ATOM 732 C C . THR A 1 92 ? -35.008 15.842 32.492 1.00 56.91 92 THR A C 1
ATOM 734 O O . THR A 1 92 ? -35.773 16.683 32.025 1.00 56.91 92 THR A O 1
ATOM 737 N N . ASP A 1 93 ? -35.397 14.762 33.159 1.00 49.72 93 ASP A N 1
ATOM 738 C CA . ASP A 1 93 ? -36.737 14.655 33.731 1.00 49.72 93 ASP A CA 1
ATOM 739 C C . ASP A 1 93 ? -36.660 14.876 35.255 1.00 49.72 93 ASP A C 1
ATOM 741 O O . ASP A 1 93 ? -35.624 14.547 35.848 1.00 49.72 93 ASP A O 1
ATOM 745 N N . PRO A 1 94 ? -37.689 15.525 35.836 1.00 62.03 94 PRO A N 1
ATOM 746 C CA . PRO A 1 94 ? -37.700 16.093 37.189 1.00 62.03 94 PRO A CA 1
ATOM 747 C C . PRO A 1 94 ? -37.853 15.076 38.327 1.00 62.03 94 PRO A C 1
ATOM 749 O O . PRO A 1 94 ? -38.391 13.971 38.092 1.00 62.03 94 PRO A O 1
#

Foldseek 3Di:
DVVLVCCCPPVPQLLRADDDPVLVVCCCPPVVDAQDPDPDRDDDPVSSVVSSVVQCVVVPRRSNVVNVVVVVVVVPDDPPPPDPPPPDPPPPDD

pLDDT: mean 86.28, std 16.15, range [49.72, 98.56]

InterPro domains:
  IPR011257 DNA glycosylase [SSF48150] (1-74)
  IPR023170 Helix-hairpin-helix, base-excision DNA repair, C-terminal [G3DSA:1.10.1670.10] (7-77)
  IPR052054 Oxidative DNA damage repair enzyme [PTHR10242] (1-80)